Protein AF-A5C1I2-F1 (afdb_monomer_lite)

pLDDT: mean 80.57, std 11.1, range [53.47, 96.75]

Radius of gyration: 24.46 Å; chains: 1; bounding box: 40×44×54 Å

Organism: Vitis vinifera (NCBI:txid29760)

Structure (mmCIF, N/CA/C/O backbone):
data_AF-A5C1I2-F1
#
_entry.id   AF-A5C1I2-F1
#
loop_
_atom_site.group_PDB
_atom_site.id
_atom_site.type_symbol
_atom_site.label_atom_id
_atom_site.label_alt_id
_atom_site.label_comp_id
_atom_site.label_asym_id
_atom_site.label_entity_id
_atom_site.label_seq_id
_atom_site.pdbx_PDB_ins_code
_atom_site.Cartn_x
_atom_site.Cartn_y
_atom_site.Cartn_z
_atom_site.occupancy
_atom_site.B_iso_or_equiv
_atom_site.auth_seq_id
_atom_site.auth_comp_id
_atom_site.auth_asym_id
_atom_site.auth_atom_id
_atom_site.pdbx_PDB_model_num
ATOM 1 N N . MET A 1 1 ? 15.557 -5.533 10.237 1.00 53.47 1 MET A N 1
ATOM 2 C CA . MET A 1 1 ? 14.933 -5.750 8.914 1.00 53.47 1 MET A CA 1
ATOM 3 C C . MET A 1 1 ? 13.989 -6.920 9.044 1.00 53.47 1 MET A C 1
ATOM 5 O O . MET A 1 1 ? 14.401 -7.954 9.547 1.00 53.47 1 MET A O 1
ATOM 9 N N . ASP A 1 2 ? 12.724 -6.711 8.704 1.00 77.69 2 ASP A N 1
ATOM 10 C CA . ASP A 1 2 ? 11.652 -7.667 8.966 1.00 77.69 2 ASP A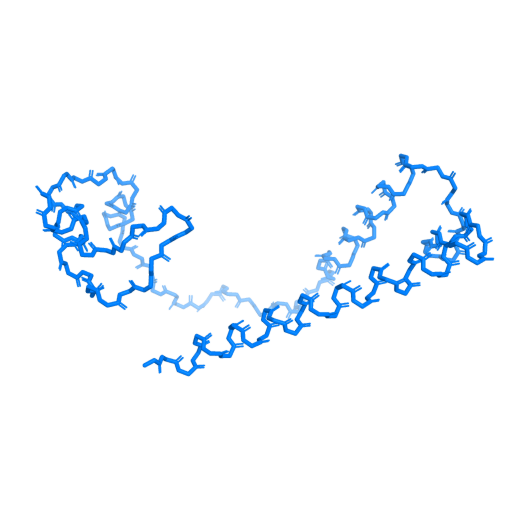 CA 1
ATOM 11 C C . ASP A 1 2 ? 11.676 -8.782 7.911 1.00 77.69 2 ASP A C 1
ATOM 13 O O . ASP A 1 2 ? 11.692 -8.483 6.714 1.00 77.69 2 ASP A O 1
ATOM 17 N N . ALA A 1 3 ? 11.680 -10.054 8.322 1.00 73.50 3 ALA A N 1
ATOM 18 C CA . ALA A 1 3 ? 11.769 -11.206 7.409 1.00 73.50 3 ALA A CA 1
ATOM 19 C C . ALA A 1 3 ? 10.670 -11.181 6.328 1.00 73.50 3 ALA A C 1
ATOM 21 O O . ALA A 1 3 ? 10.868 -11.619 5.196 1.00 73.50 3 ALA A O 1
ATOM 22 N N . ARG A 1 4 ? 9.527 -10.571 6.658 1.00 76.62 4 ARG A N 1
ATOM 23 C CA . ARG A 1 4 ? 8.403 -10.349 5.749 1.00 76.62 4 ARG A CA 1
ATOM 24 C C . ARG A 1 4 ? 8.735 -9.410 4.588 1.00 76.62 4 ARG A C 1
ATOM 26 O O . ARG A 1 4 ? 8.257 -9.632 3.483 1.00 76.62 4 ARG A O 1
ATOM 33 N N . ARG A 1 5 ? 9.541 -8.370 4.818 1.00 74.50 5 ARG A N 1
ATOM 34 C CA . ARG A 1 5 ? 9.924 -7.404 3.779 1.00 74.50 5 ARG A CA 1
ATOM 35 C C . ARG A 1 5 ? 10.883 -8.032 2.772 1.00 74.50 5 ARG A C 1
ATOM 37 O O . ARG A 1 5 ? 10.677 -7.869 1.577 1.00 74.50 5 ARG A O 1
ATOM 44 N N . LEU A 1 6 ? 11.862 -8.793 3.261 1.00 80.38 6 LEU A N 1
ATOM 45 C CA . LEU A 1 6 ? 12.796 -9.530 2.408 1.00 80.38 6 LEU A CA 1
ATOM 46 C C . LEU A 1 6 ? 12.058 -10.545 1.531 1.00 80.38 6 LEU A C 1
ATOM 48 O O . LEU A 1 6 ? 12.305 -10.594 0.335 1.00 80.38 6 LEU A O 1
ATOM 52 N N . ALA A 1 7 ? 11.080 -11.267 2.088 1.00 80.62 7 ALA A N 1
ATOM 53 C CA . ALA A 1 7 ? 10.269 -12.208 1.316 1.00 80.62 7 ALA A CA 1
ATOM 54 C C . ALA A 1 7 ? 9.430 -11.519 0.220 1.00 80.62 7 ALA A C 1
ATOM 56 O O . ALA A 1 7 ? 9.263 -12.063 -0.868 1.00 80.62 7 ALA A O 1
ATOM 57 N N . VAL A 1 8 ? 8.911 -10.314 0.485 1.00 83.38 8 VAL A N 1
ATOM 58 C CA . VAL A 1 8 ? 8.160 -9.524 -0.508 1.00 83.38 8 VAL A CA 1
ATOM 59 C C . VAL A 1 8 ? 9.079 -8.985 -1.605 1.00 83.38 8 VAL A C 1
ATOM 61 O O . VAL A 1 8 ? 8.717 -9.042 -2.778 1.00 83.38 8 VAL A O 1
ATOM 64 N N . GLU A 1 9 ? 10.258 -8.476 -1.247 1.00 83.62 9 GLU A N 1
ATOM 65 C CA . GLU A 1 9 ? 11.253 -7.985 -2.208 1.00 83.62 9 GLU A CA 1
ATOM 66 C C . GLU A 1 9 ? 11.793 -9.131 -3.078 1.00 83.62 9 GLU A C 1
ATOM 68 O O . GLU A 1 9 ? 11.878 -8.985 -4.296 1.00 83.62 9 GLU A O 1
ATOM 73 N N . GLU A 1 10 ? 12.065 -10.293 -2.482 1.00 86.38 10 GLU A N 1
ATOM 74 C CA . GLU A 1 10 ? 12.497 -11.501 -3.186 1.00 86.38 10 GLU A CA 1
ATOM 75 C C . GLU A 1 10 ? 11.408 -12.023 -4.129 1.00 86.38 10 GLU A C 1
ATOM 77 O O . GLU A 1 10 ? 11.672 -12.271 -5.305 1.00 86.38 10 GLU A O 1
ATOM 82 N N . PHE A 1 11 ? 10.160 -12.117 -3.662 1.00 86.75 11 PHE A N 1
ATOM 83 C CA . PHE A 1 11 ? 9.038 -12.509 -4.514 1.00 86.75 11 PHE A CA 1
ATOM 84 C C . PHE A 1 11 ? 8.830 -11.527 -5.674 1.00 86.75 11 PHE A C 1
ATOM 86 O O . PHE A 1 11 ? 8.649 -11.947 -6.814 1.00 86.75 11 PHE A O 1
ATOM 93 N N . SER A 1 12 ? 8.897 -10.221 -5.401 1.00 84.56 12 SER A N 1
ATOM 94 C CA . SER A 1 12 ? 8.777 -9.173 -6.420 1.00 84.56 12 SER A CA 1
ATOM 95 C C . SER A 1 12 ? 9.884 -9.284 -7.470 1.00 84.56 12 SER A C 1
ATOM 97 O O . SER A 1 12 ? 9.617 -9.250 -8.671 1.00 84.56 12 SER A O 1
ATOM 99 N N . TYR A 1 13 ? 11.123 -9.505 -7.029 1.00 88.56 13 TYR A N 1
ATOM 100 C CA . TYR A 1 13 ? 12.266 -9.727 -7.908 1.00 88.56 13 TYR A CA 1
ATOM 101 C C . TYR A 1 13 ? 12.057 -10.940 -8.827 1.00 88.56 13 TYR A C 1
ATOM 103 O O . TYR A 1 13 ? 12.223 -10.828 -10.045 1.00 88.56 13 TYR A O 1
ATOM 111 N N . TRP A 1 14 ? 11.626 -12.077 -8.274 1.00 87.88 14 TRP A N 1
ATOM 112 C CA . TRP A 1 14 ? 11.344 -13.282 -9.058 1.00 87.88 14 TRP A CA 1
ATOM 113 C C . TRP A 1 14 ? 10.173 -13.103 -10.024 1.00 87.88 14 TRP A C 1
ATOM 115 O O . TRP A 1 14 ? 10.281 -13.521 -11.175 1.00 87.88 14 TRP A O 1
ATOM 125 N N . ALA A 1 15 ? 9.103 -12.425 -9.609 1.00 80.06 15 ALA A N 1
ATOM 126 C CA . ALA A 1 15 ? 7.961 -12.126 -10.469 1.00 80.06 15 ALA A CA 1
ATOM 127 C C . ALA A 1 15 ? 8.364 -11.243 -11.664 1.00 80.06 15 ALA A C 1
ATOM 129 O O . ALA A 1 15 ? 7.965 -11.513 -12.797 1.00 80.06 15 ALA A O 1
ATOM 130 N N . ILE A 1 16 ? 9.216 -10.236 -11.440 1.00 84.62 16 ILE A N 1
ATOM 131 C CA . ILE A 1 16 ? 9.751 -9.371 -12.504 1.00 84.62 16 ILE A CA 1
ATOM 132 C C . ILE A 1 16 ? 10.631 -10.171 -13.469 1.00 84.62 16 ILE A C 1
ATOM 134 O O . ILE A 1 16 ? 10.542 -10.001 -14.689 1.00 84.62 16 ILE A O 1
ATOM 138 N N . LEU A 1 17 ? 11.498 -11.043 -12.951 1.00 84.31 17 LEU A N 1
ATOM 139 C CA . LEU A 1 17 ? 12.335 -11.901 -13.789 1.00 84.31 17 LEU A CA 1
ATOM 140 C C . LEU A 1 17 ? 11.503 -12.886 -14.610 1.00 84.31 17 LEU A C 1
ATOM 142 O O . LEU A 1 17 ? 11.777 -13.081 -15.797 1.00 84.31 17 LEU A O 1
ATOM 146 N N . GLU A 1 18 ? 10.479 -13.479 -14.005 1.00 84.12 18 GLU A N 1
ATOM 147 C CA . GLU A 1 18 ? 9.552 -14.372 -14.682 1.00 84.12 18 GLU A CA 1
ATOM 148 C C . GLU A 1 18 ? 8.798 -13.625 -15.789 1.00 84.12 18 GLU A C 1
ATOM 150 O O . GLU A 1 18 ? 8.820 -14.062 -16.941 1.00 84.12 18 GLU A O 1
ATOM 155 N N . GLU A 1 19 ? 8.224 -12.455 -15.500 1.00 83.06 19 GLU A N 1
ATOM 156 C CA . GLU A 1 19 ? 7.534 -11.628 -16.493 1.00 83.06 19 GLU A CA 1
ATOM 157 C C . GLU A 1 19 ? 8.456 -11.252 -17.663 1.00 83.06 19 GLU A C 1
ATOM 159 O O . GLU A 1 19 ? 8.085 -11.396 -18.833 1.00 83.06 19 GLU A O 1
ATOM 164 N N . ASN A 1 20 ? 9.686 -10.820 -17.374 1.00 82.00 20 ASN A N 1
ATOM 165 C CA . ASN A 1 20 ? 10.673 -10.494 -18.400 1.00 82.00 20 ASN A CA 1
ATOM 166 C C . ASN A 1 20 ? 11.052 -11.720 -19.242 1.00 82.00 20 ASN A C 1
ATOM 168 O O . ASN A 1 20 ? 11.135 -11.617 -20.469 1.00 82.00 20 ASN A O 1
ATOM 172 N N . SER A 1 21 ? 11.211 -12.887 -18.612 1.00 85.38 21 SER A N 1
ATOM 173 C CA . SER A 1 21 ? 11.446 -14.163 -19.297 1.00 85.38 21 SER A CA 1
ATOM 174 C C . SER A 1 21 ? 10.292 -14.504 -20.241 1.00 85.38 21 SER A C 1
ATOM 176 O O . SER A 1 21 ? 10.518 -14.809 -21.415 1.00 85.38 21 SER A O 1
ATOM 178 N N . TRP A 1 22 ? 9.046 -14.381 -19.776 1.00 77.06 22 TRP A N 1
ATOM 179 C CA . TRP A 1 22 ? 7.850 -14.597 -20.590 1.00 77.06 22 TRP A CA 1
ATOM 180 C C . TRP A 1 22 ? 7.765 -13.617 -21.758 1.00 77.06 22 TRP A C 1
ATOM 182 O O . TRP A 1 22 ? 7.517 -14.040 -22.887 1.00 77.06 22 TRP A O 1
ATOM 192 N N . ARG A 1 23 ? 8.045 -12.328 -21.537 1.00 78.56 23 ARG A N 1
ATOM 193 C CA . ARG A 1 23 ? 8.059 -11.305 -22.595 1.00 78.56 23 ARG A CA 1
ATOM 194 C C . ARG A 1 23 ? 9.122 -11.588 -23.651 1.00 78.56 23 ARG A C 1
ATOM 196 O O . ARG A 1 23 ? 8.835 -11.469 -24.840 1.00 78.56 23 ARG A O 1
ATOM 203 N N . GLN A 1 24 ? 10.335 -11.961 -23.245 1.00 75.94 24 GLN A N 1
ATOM 204 C CA . GLN A 1 24 ? 11.419 -12.286 -24.174 1.00 75.94 24 GLN A CA 1
ATOM 205 C C . GLN A 1 24 ? 11.113 -13.552 -24.978 1.00 75.94 24 GLN A C 1
ATOM 207 O O . GLN A 1 24 ? 11.243 -13.538 -26.202 1.00 75.94 24 GLN A O 1
ATOM 212 N N . LYS A 1 25 ? 10.630 -14.614 -24.320 1.00 77.06 25 LYS A N 1
ATOM 213 C CA . LYS A 1 25 ? 10.196 -15.852 -24.985 1.00 77.06 25 LYS A CA 1
ATOM 214 C C . LYS A 1 25 ? 9.058 -15.582 -25.964 1.00 77.06 25 LYS A C 1
ATOM 216 O O . LYS A 1 25 ? 9.127 -16.017 -27.109 1.00 77.06 25 LYS A O 1
ATOM 221 N N . PHE A 1 26 ? 8.059 -14.804 -25.556 1.00 71.12 26 PHE A N 1
ATOM 222 C CA . PHE A 1 26 ? 6.942 -14.424 -26.415 1.00 71.12 26 PHE A CA 1
ATOM 223 C C . PHE A 1 26 ? 7.408 -13.631 -27.641 1.00 71.12 26 PHE A C 1
ATOM 225 O O . PHE A 1 26 ? 7.005 -13.945 -28.757 1.00 71.12 26 PHE A O 1
ATOM 232 N N . ARG A 1 27 ? 8.310 -12.653 -27.466 1.00 74.31 27 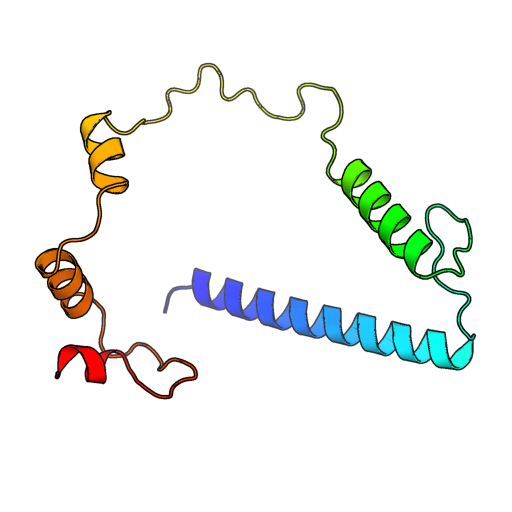ARG A N 1
ATOM 233 C CA . ARG A 1 27 ? 8.904 -11.891 -28.579 1.00 74.31 27 ARG A CA 1
ATOM 234 C C . ARG A 1 27 ? 9.703 -12.786 -29.526 1.00 74.31 27 ARG A C 1
ATOM 236 O O . ARG A 1 27 ? 9.538 -12.663 -30.732 1.00 74.31 27 ARG A O 1
ATOM 243 N N . ALA A 1 28 ? 10.533 -13.689 -29.004 1.00 72.62 28 ALA A N 1
ATOM 244 C CA . ALA A 1 28 ? 11.322 -14.613 -29.820 1.00 72.62 28 ALA A CA 1
ATOM 245 C C . ALA A 1 28 ? 10.427 -15.537 -30.659 1.00 72.62 28 ALA A C 1
ATOM 247 O O . ALA A 1 28 ? 10.670 -15.733 -31.849 1.00 72.62 28 ALA A O 1
ATOM 248 N N . VAL A 1 29 ? 9.356 -16.055 -30.054 1.00 66.81 29 VAL A N 1
ATOM 249 C CA . VAL A 1 29 ? 8.357 -16.882 -30.739 1.00 66.81 29 VAL A CA 1
ATOM 250 C C . VAL A 1 29 ? 7.583 -16.054 -31.777 1.00 66.81 29 VAL A C 1
ATOM 252 O O . VAL A 1 29 ? 7.439 -16.487 -32.916 1.00 66.81 29 VAL A O 1
ATOM 255 N N . SER A 1 30 ? 7.169 -14.830 -31.439 1.00 65.00 30 SER A N 1
ATOM 256 C CA . SER A 1 30 ? 6.465 -13.916 -32.352 1.00 65.00 30 SER A CA 1
ATOM 257 C C . SER A 1 30 ? 7.309 -13.524 -33.571 1.00 65.00 30 SER A C 1
ATOM 259 O O . SER A 1 30 ? 6.800 -13.512 -34.690 1.00 65.00 30 SER A O 1
ATOM 261 N N . LEU A 1 31 ? 8.608 -13.275 -33.382 1.00 66.94 31 LEU A N 1
ATOM 262 C CA . LEU A 1 31 ? 9.548 -13.000 -34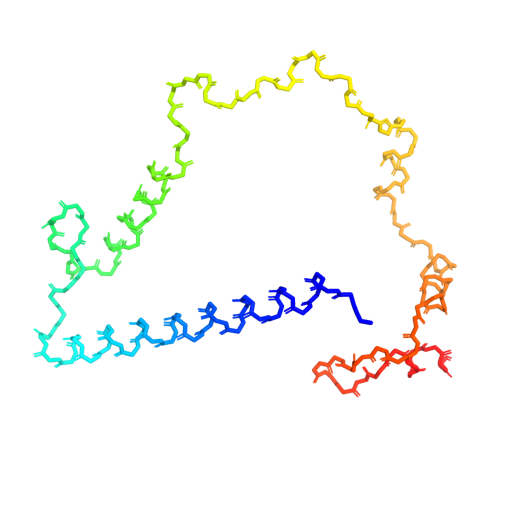.473 1.00 66.94 31 LEU A CA 1
ATOM 263 C C . LEU A 1 31 ? 9.773 -14.223 -35.373 1.00 66.94 31 LEU A C 1
ATOM 265 O O . LEU A 1 31 ? 9.959 -14.065 -36.577 1.00 66.94 31 LEU A O 1
ATOM 269 N N . LYS A 1 32 ? 9.754 -15.437 -34.807 1.00 70.75 32 LYS A N 1
ATOM 270 C CA . LYS A 1 32 ? 9.976 -16.688 -35.547 1.00 70.75 32 LYS A CA 1
ATOM 271 C C . LYS A 1 32 ? 8.746 -17.140 -36.342 1.00 70.75 32 LYS A C 1
ATOM 273 O O . LYS A 1 32 ? 8.897 -17.700 -37.423 1.00 70.75 32 LYS A O 1
ATOM 278 N N . GLU A 1 33 ? 7.544 -16.934 -35.809 1.00 65.31 33 GLU A N 1
ATOM 279 C CA . GLU A 1 33 ? 6.304 -17.514 -36.352 1.00 65.31 33 GLU A CA 1
ATOM 280 C C . GLU A 1 33 ? 5.391 -16.491 -37.058 1.00 65.31 33 GLU A C 1
ATOM 282 O O . GLU A 1 33 ? 4.489 -16.883 -37.812 1.00 65.31 33 GLU A O 1
ATOM 287 N N . GLY A 1 34 ? 5.652 -15.190 -36.870 1.00 63.28 34 GLY A N 1
ATOM 288 C CA . GLY A 1 34 ? 4.748 -14.096 -37.233 1.00 63.28 34 GLY A CA 1
ATOM 289 C C . GLY A 1 34 ? 3.598 -13.936 -36.227 1.00 63.28 34 GLY A C 1
ATOM 290 O O . GLY A 1 34 ? 3.481 -14.705 -35.272 1.00 63.28 34 GLY A O 1
ATOM 291 N N . ASP A 1 35 ? 2.731 -12.934 -36.420 1.00 58.56 35 ASP A N 1
ATOM 292 C CA . ASP A 1 35 ? 1.552 -12.698 -35.566 1.00 58.56 35 ASP A CA 1
ATOM 293 C C . ASP A 1 35 ? 0.477 -13.788 -35.768 1.00 58.56 35 ASP A C 1
ATOM 295 O O . ASP A 1 35 ? -0.482 -13.639 -36.526 1.00 58.56 35 ASP A O 1
ATOM 299 N N . LYS A 1 36 ? 0.701 -14.953 -35.150 1.00 57.78 36 LYS A N 1
ATOM 300 C CA . LYS A 1 36 ? -0.154 -16.149 -35.238 1.00 57.78 36 LYS A CA 1
ATOM 301 C C . LYS A 1 36 ? -0.535 -16.725 -33.870 1.00 57.78 36 LYS A C 1
ATOM 303 O O . LYS A 1 36 ? -1.085 -17.823 -33.808 1.00 57.78 36 LYS A O 1
ATOM 308 N N . ASN A 1 37 ? -0.263 -16.010 -32.774 1.00 56.97 37 ASN A N 1
ATOM 309 C CA . ASN A 1 37 ? -0.151 -16.654 -31.457 1.00 56.97 37 ASN A CA 1
ATOM 310 C C . ASN A 1 37 ? -1.157 -16.211 -30.397 1.00 56.97 37 ASN A C 1
ATOM 312 O O . ASN A 1 37 ? -1.207 -16.830 -29.333 1.00 56.97 37 ASN A O 1
ATOM 316 N N . THR A 1 38 ? -2.022 -15.228 -30.652 1.00 61.66 38 THR A N 1
ATOM 317 C CA . THR A 1 38 ? -3.103 -14.949 -29.699 1.00 61.66 38 THR A CA 1
ATOM 318 C C . THR A 1 38 ? -4.241 -15.941 -29.898 1.00 61.66 38 THR A C 1
ATOM 320 O O . THR A 1 38 ? -5.212 -15.683 -30.606 1.00 61.66 38 THR A O 1
ATOM 323 N N . ARG A 1 39 ? -4.106 -17.114 -29.275 1.00 63.34 39 ARG A N 1
ATOM 324 C CA . ARG A 1 39 ? -5.172 -18.109 -29.177 1.00 63.34 39 ARG A CA 1
ATOM 325 C C . ARG A 1 39 ? -5.848 -17.982 -27.821 1.00 63.34 39 ARG A C 1
ATOM 327 O O . ARG A 1 39 ? -5.209 -18.181 -26.796 1.00 63.34 39 ARG A O 1
ATOM 334 N N . ILE A 1 40 ? -7.137 -17.665 -27.812 1.00 62.44 40 ILE A N 1
ATOM 335 C CA . ILE A 1 40 ? -7.940 -17.598 -26.583 1.00 62.44 40 ILE A CA 1
ATOM 336 C C . ILE A 1 40 ? -9.044 -18.641 -26.719 1.00 62.44 40 ILE A C 1
ATOM 338 O O . ILE A 1 40 ? -9.807 -18.599 -27.684 1.00 62.44 40 ILE A O 1
ATOM 342 N N . ASN A 1 41 ? -9.080 -19.604 -25.791 1.00 65.94 41 ASN A N 1
ATOM 343 C CA . ASN A 1 41 ? -9.935 -20.800 -25.843 1.00 65.94 41 ASN A CA 1
ATOM 344 C C . ASN A 1 41 ? -9.778 -21.610 -27.148 1.00 65.94 41 ASN A C 1
ATOM 346 O O . ASN A 1 41 ? -10.747 -22.108 -27.709 1.00 65.94 41 ASN A O 1
ATOM 350 N N . GLY A 1 42 ? -8.546 -21.716 -27.659 1.00 66.62 42 GLY A N 1
ATOM 351 C CA . GLY A 1 42 ? -8.215 -22.490 -28.863 1.00 66.62 42 GLY A CA 1
ATOM 352 C C . GLY A 1 42 ? -8.383 -21.748 -30.195 1.00 66.62 42 GLY A C 1
ATOM 353 O O . GLY A 1 42 ? -7.789 -22.178 -31.187 1.00 66.62 42 GLY A O 1
ATOM 354 N N . GLU A 1 43 ? -9.090 -20.615 -30.212 1.00 67.06 43 GLU A N 1
ATOM 355 C CA . GLU A 1 43 ? -9.374 -19.814 -31.409 1.00 67.06 43 GLU A CA 1
ATOM 356 C C . GLU A 1 43 ? -8.325 -18.717 -31.628 1.00 67.06 43 GLU A C 1
ATOM 358 O O . GLU A 1 43 ? -8.024 -17.955 -30.708 1.00 67.06 43 GLU A O 1
ATOM 363 N N . LEU A 1 44 ? -7.811 -18.610 -32.855 1.00 69.94 44 LEU A N 1
ATOM 364 C CA . LEU A 1 44 ? -6.840 -17.598 -33.268 1.00 69.94 44 LEU A CA 1
ATOM 365 C C . LEU A 1 44 ? -7.489 -16.209 -33.415 1.00 69.94 44 LEU A C 1
ATOM 367 O O . LEU A 1 44 ? -8.478 -16.040 -34.125 1.00 69.94 44 LEU A O 1
ATOM 371 N N . VAL A 1 45 ? -6.911 -15.196 -32.772 1.00 62.34 45 VAL A N 1
ATOM 372 C CA . VAL A 1 45 ? -7.425 -13.822 -32.721 1.00 62.34 45 VAL A CA 1
ATOM 373 C C . VAL A 1 45 ? -6.378 -12.877 -33.293 1.00 62.34 45 VAL A C 1
ATOM 375 O O . VAL A 1 45 ? -5.372 -12.614 -32.655 1.00 62.34 45 VAL A O 1
ATOM 378 N N . ILE A 1 46 ? -6.637 -12.348 -34.489 1.00 62.09 46 ILE A N 1
ATOM 379 C CA . ILE A 1 46 ? -5.646 -11.618 -35.308 1.00 62.09 46 ILE A CA 1
ATOM 380 C C . ILE A 1 46 ? -5.963 -10.107 -35.387 1.00 62.09 46 ILE A C 1
ATOM 382 O O . ILE A 1 46 ? -5.609 -9.432 -36.347 1.00 62.09 46 ILE A O 1
ATOM 386 N N . LYS A 1 47 ? -6.745 -9.560 -34.442 1.00 58.06 47 LYS A N 1
ATOM 387 C CA . LYS A 1 47 ? -7.105 -8.126 -34.423 1.00 58.06 47 LYS A CA 1
ATOM 388 C C . LYS A 1 47 ? -7.035 -7.562 -33.008 1.00 58.06 47 LYS A C 1
ATOM 390 O O . LYS A 1 47 ? -7.790 -8.008 -32.146 1.00 58.06 47 LYS A O 1
ATOM 395 N N . GLU A 1 48 ? -6.205 -6.540 -32.808 1.00 60.84 48 GLU A N 1
ATOM 396 C CA . GLU A 1 48 ? -5.946 -5.862 -31.524 1.00 60.84 48 GLU A CA 1
ATOM 397 C C . GLU A 1 48 ? -7.193 -5.576 -30.660 1.00 60.84 48 GLU A C 1
ATOM 399 O O . GLU A 1 48 ? -7.199 -5.995 -29.499 1.00 60.84 48 GLU A O 1
ATOM 404 N N . PRO A 1 49 ? -8.303 -4.985 -31.164 1.00 62.78 49 PRO A N 1
ATOM 405 C CA . PRO A 1 49 ? -9.477 -4.739 -30.319 1.00 62.78 49 PRO A CA 1
ATOM 406 C C . PRO A 1 49 ? -10.162 -6.033 -29.851 1.00 62.78 49 PRO A C 1
ATOM 408 O O . PRO A 1 49 ? -10.757 -6.071 -28.776 1.00 62.78 49 PRO A O 1
ATOM 411 N N . LYS A 1 50 ? -10.052 -7.130 -30.615 1.00 64.62 50 LYS A N 1
ATOM 412 C CA . LYS A 1 50 ? -10.618 -8.435 -30.238 1.00 64.62 50 LYS A CA 1
ATOM 413 C C . LYS A 1 50 ? -9.777 -9.145 -29.177 1.00 64.62 50 LYS A C 1
ATOM 415 O O . LYS A 1 50 ? -10.333 -9.917 -28.398 1.00 64.62 50 LYS A O 1
ATOM 420 N N . ILE A 1 51 ? -8.470 -8.879 -29.130 1.00 71.00 51 ILE A N 1
ATOM 421 C CA . ILE A 1 51 ? -7.565 -9.425 -28.111 1.00 71.00 51 ILE A CA 1
ATOM 422 C C . ILE A 1 51 ? -7.931 -8.852 -26.744 1.00 71.00 51 ILE A C 1
ATOM 424 O O . ILE A 1 51 ? -8.170 -9.617 -25.814 1.00 71.00 51 ILE A O 1
ATOM 428 N N . ALA A 1 52 ? -8.070 -7.527 -26.644 1.00 74.62 52 ALA A N 1
ATOM 429 C CA . ALA A 1 52 ? -8.456 -6.866 -25.399 1.00 74.62 52 ALA A CA 1
ATOM 430 C C . ALA A 1 52 ? -9.804 -7.385 -24.871 1.00 74.62 52 ALA A C 1
ATOM 432 O O . ALA A 1 52 ? -9.904 -7.775 -23.709 1.00 74.62 52 ALA A O 1
ATOM 433 N N . ILE A 1 53 ? -10.818 -7.482 -25.740 1.00 78.75 53 ILE A N 1
ATOM 434 C CA . ILE A 1 53 ? -12.143 -8.012 -25.374 1.00 78.75 53 ILE A CA 1
ATOM 435 C C . ILE A 1 53 ? -12.033 -9.439 -24.831 1.00 78.75 53 ILE A C 1
ATOM 437 O O . ILE A 1 53 ? -12.612 -9.757 -23.792 1.00 78.75 53 ILE A O 1
ATOM 441 N N . LYS A 1 54 ? -1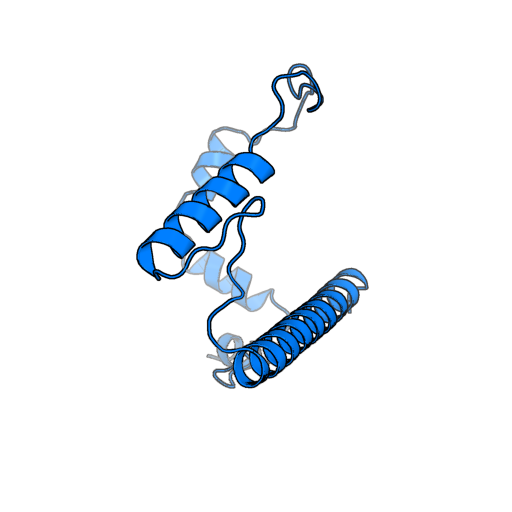1.281 -10.304 -25.514 1.00 80.88 54 LYS A N 1
ATOM 442 C CA . LYS A 1 54 ? -11.148 -11.704 -25.115 1.00 80.88 54 LYS A CA 1
ATOM 443 C C . LYS A 1 54 ? -10.300 -11.888 -23.853 1.00 80.88 54 LYS A C 1
ATOM 445 O O . LYS A 1 54 ? -10.634 -12.757 -23.056 1.00 80.88 54 LYS A O 1
ATOM 450 N N . ILE A 1 55 ? -9.273 -11.064 -23.627 1.00 76.56 55 ILE A N 1
ATOM 451 C CA . ILE A 1 55 ? -8.502 -11.040 -22.372 1.00 76.56 55 ILE A CA 1
ATOM 452 C C . ILE A 1 55 ? -9.406 -10.621 -21.211 1.00 76.56 55 ILE A C 1
ATOM 454 O O . ILE A 1 55 ? -9.475 -11.323 -20.205 1.00 76.56 55 ILE A O 1
ATOM 458 N N . VAL A 1 56 ? -10.147 -9.519 -21.365 1.00 81.31 56 VAL A N 1
ATOM 459 C CA . VAL A 1 56 ? -11.093 -9.047 -20.343 1.00 81.31 56 VAL A CA 1
ATOM 460 C C . VAL A 1 56 ? -12.130 -10.122 -20.040 1.00 81.31 56 VAL A C 1
ATOM 462 O O . VAL A 1 56 ? -12.405 -10.398 -18.878 1.00 81.31 56 VAL A O 1
ATOM 465 N N . HIS A 1 57 ? -12.689 -10.759 -21.067 1.00 86.06 57 HIS A N 1
ATOM 466 C CA . HIS A 1 57 ? -13.654 -11.838 -20.891 1.00 86.06 57 HIS A CA 1
ATOM 467 C C . HIS A 1 57 ? -13.047 -13.059 -20.184 1.00 86.06 57 HIS A C 1
ATOM 469 O O . HIS A 1 57 ? -13.657 -13.591 -19.262 1.00 86.06 57 HIS A O 1
ATOM 475 N N . TYR A 1 58 ? -11.836 -13.477 -20.567 1.00 84.81 58 TYR A N 1
ATOM 476 C CA . TYR A 1 58 ? -11.130 -14.584 -19.923 1.00 84.81 58 TYR A CA 1
ATOM 477 C C . TYR A 1 58 ? -10.898 -14.316 -18.434 1.00 84.81 58 TYR A C 1
ATOM 479 O O . TYR A 1 58 ? -11.262 -15.144 -17.606 1.00 84.81 58 TYR A O 1
ATOM 487 N N . PHE A 1 59 ? -10.365 -13.143 -18.079 1.00 82.81 59 PHE A N 1
ATOM 488 C CA . PHE A 1 59 ? -10.136 -12.799 -16.677 1.00 82.81 59 PHE A CA 1
ATOM 489 C C . PHE A 1 59 ? -11.433 -12.595 -15.904 1.00 82.81 59 PHE A C 1
ATOM 491 O O . PHE A 1 59 ? -11.497 -12.985 -14.745 1.00 82.81 59 PHE A O 1
ATOM 498 N N . LYS A 1 60 ? -12.488 -12.065 -16.534 1.00 85.38 60 LYS A N 1
ATOM 499 C CA . LYS A 1 60 ? -13.818 -12.036 -15.918 1.00 85.38 60 LYS A CA 1
ATOM 500 C C . LYS A 1 60 ? -14.283 -13.437 -15.556 1.00 85.38 60 LYS A C 1
ATOM 502 O O . LYS A 1 60 ? -14.734 -13.615 -14.439 1.00 85.38 60 LYS A O 1
ATOM 507 N N . LEU A 1 61 ? -14.149 -14.419 -16.447 1.00 86.75 61 LEU A N 1
ATOM 508 C CA . LEU A 1 61 ? -14.519 -15.805 -16.149 1.00 86.75 61 LEU A CA 1
ATOM 509 C C . LEU A 1 61 ? -13.611 -16.437 -15.089 1.00 86.75 61 LEU A C 1
ATOM 511 O O . LEU A 1 61 ? -14.111 -17.082 -14.179 1.00 86.75 61 LEU A O 1
ATOM 515 N N . LEU A 1 62 ? -12.295 -16.233 -15.187 1.00 83.69 62 LEU A N 1
ATOM 516 C CA . LEU A 1 62 ? -11.313 -16.796 -14.256 1.00 83.69 62 LEU A CA 1
ATOM 517 C C . LEU A 1 62 ? -11.484 -16.260 -12.828 1.00 83.69 62 LEU A C 1
ATOM 519 O O . LEU A 1 62 ? -11.314 -17.002 -11.867 1.00 83.69 62 LEU A O 1
ATOM 523 N N . LEU A 1 63 ? -11.785 -14.967 -12.703 1.00 82.44 63 LEU A N 1
ATOM 524 C CA . LEU A 1 63 ? -11.995 -14.279 -11.429 1.00 82.44 63 LEU A CA 1
ATOM 525 C C . LEU A 1 63 ? -13.464 -14.290 -10.994 1.00 82.44 63 LEU A C 1
ATOM 527 O O . LEU A 1 63 ? -13.772 -13.804 -9.907 1.00 82.44 63 LEU A O 1
ATOM 531 N N . SER A 1 64 ? -14.370 -14.807 -11.830 1.00 83.31 64 SER A N 1
ATOM 532 C CA . SER A 1 64 ? -15.748 -15.034 -11.413 1.00 83.31 64 SER A CA 1
ATOM 533 C C . SER A 1 64 ? -15.741 -16.123 -10.362 1.00 83.31 64 SER A C 1
ATOM 535 O O . SER A 1 64 ? -15.178 -17.201 -10.549 1.00 83.31 64 SER A O 1
ATOM 537 N N . GLU A 1 65 ? -16.385 -15.833 -9.245 1.00 76.81 65 GLU A N 1
ATOM 538 C CA . GLU A 1 65 ? -16.559 -16.830 -8.210 1.00 76.81 65 GLU A CA 1
ATOM 539 C C . GLU A 1 65 ? -17.520 -17.909 -8.712 1.00 76.81 65 GLU A C 1
ATOM 541 O O . GLU A 1 65 ? -18.573 -17.576 -9.268 1.00 76.81 65 GLU A O 1
ATOM 546 N N . PRO A 1 66 ? -17.184 -19.199 -8.547 1.00 75.44 66 PRO A N 1
ATOM 547 C CA . PRO A 1 66 ? -18.124 -20.262 -8.8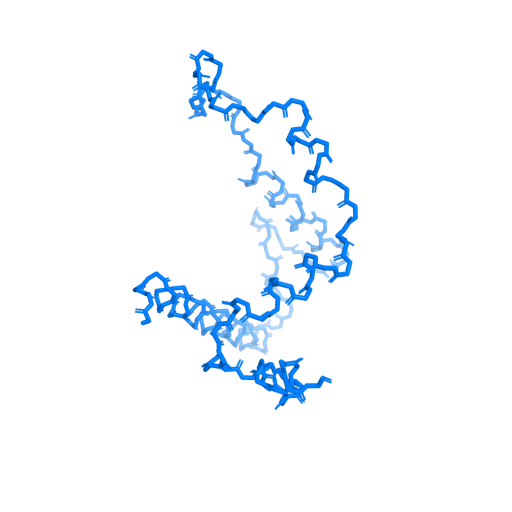60 1.00 75.44 66 PRO A CA 1
ATOM 548 C C . PRO A 1 66 ? -19.380 -20.078 -8.002 1.00 75.44 66 PRO A C 1
ATOM 550 O O . PRO A 1 66 ? -19.278 -19.803 -6.807 1.00 75.44 66 PRO A O 1
ATOM 553 N N . MET A 1 67 ? -20.569 -20.229 -8.598 1.00 63.31 67 MET A N 1
ATOM 554 C CA . MET A 1 67 ? -21.817 -20.230 -7.828 1.00 63.31 67 MET A CA 1
ATOM 555 C C . MET A 1 67 ? -21.763 -21.371 -6.801 1.00 63.31 67 MET A C 1
ATOM 557 O O . MET A 1 67 ? -21.810 -22.541 -7.173 1.00 63.31 67 MET A O 1
ATOM 561 N N . GLY A 1 68 ? -21.633 -21.031 -5.517 1.00 66.94 68 GLY A N 1
ATOM 562 C CA . GLY A 1 68 ? -21.580 -21.991 -4.416 1.00 66.94 68 GLY A CA 1
ATOM 563 C C . GLY A 1 68 ? -20.929 -21.426 -3.149 1.00 66.94 68 GLY A C 1
ATOM 564 O O . GLY A 1 68 ? -20.303 -20.369 -3.165 1.00 66.94 68 GLY A O 1
ATOM 565 N N . GLU A 1 69 ? -21.051 -22.162 -2.045 1.00 64.88 69 GLU A N 1
ATOM 566 C CA . GLU A 1 69 ? -20.539 -21.808 -0.707 1.00 64.88 69 GLU A CA 1
ATOM 567 C C . GLU A 1 69 ? -19.015 -22.009 -0.550 1.00 64.88 69 GLU A C 1
ATOM 569 O O . GLU A 1 69 ? -18.531 -22.344 0.527 1.00 64.88 69 GLU A O 1
ATOM 574 N N . TRP A 1 70 ? -18.222 -21.844 -1.618 1.00 71.94 70 TRP A N 1
ATOM 575 C CA . TRP A 1 70 ? -16.764 -22.032 -1.527 1.00 71.94 70 TRP A CA 1
ATOM 576 C C . TRP A 1 70 ? -16.128 -21.028 -0.555 1.00 71.94 70 TRP A C 1
ATOM 578 O O . TRP A 1 70 ? -15.150 -21.346 0.122 1.00 71.94 70 TRP A O 1
ATOM 588 N N . ARG A 1 71 ? -16.689 -19.813 -0.480 1.00 74.88 71 ARG A N 1
ATOM 589 C CA . ARG A 1 71 ? -16.284 -18.824 0.513 1.00 74.88 71 ARG A CA 1
ATOM 590 C C . ARG A 1 71 ? -16.961 -19.157 1.839 1.00 74.88 71 ARG A C 1
ATOM 592 O O . ARG A 1 71 ? -18.191 -19.129 1.894 1.00 74.88 71 ARG A O 1
ATOM 599 N N . PRO A 1 72 ? -16.193 -19.388 2.918 1.00 76.12 72 PRO A N 1
ATOM 600 C CA . PRO A 1 72 ? -16.763 -19.456 4.251 1.00 76.12 72 PRO A CA 1
ATOM 601 C C . PRO A 1 72 ? -17.587 -18.199 4.517 1.00 76.12 72 PRO A C 1
ATOM 603 O O . PRO A 1 72 ? -17.115 -17.078 4.301 1.00 76.12 72 PRO A O 1
ATOM 606 N N . SER A 1 73 ? -18.823 -18.388 4.971 1.00 74.44 73 SER A N 1
ATOM 607 C CA . SER A 1 73 ? -19.669 -17.275 5.379 1.00 74.44 73 SER A CA 1
ATOM 608 C C . SER A 1 73 ? -18.979 -16.510 6.506 1.00 74.44 73 SER A C 1
ATOM 610 O O . SER A 1 73 ? -18.688 -17.069 7.561 1.00 74.44 73 SER A O 1
ATOM 612 N N . ILE A 1 74 ? -18.758 -15.213 6.297 1.00 77.31 74 ILE A N 1
ATOM 613 C CA . ILE A 1 74 ? -18.361 -14.306 7.378 1.00 77.31 74 ILE A CA 1
ATOM 614 C C . ILE A 1 74 ? -19.556 -13.933 8.267 1.00 77.31 74 ILE A C 1
ATOM 616 O O . ILE A 1 74 ? -19.366 -13.380 9.349 1.00 77.31 74 ILE A O 1
ATOM 620 N N . ASN A 1 75 ? -20.788 -14.257 7.846 1.00 76.50 75 ASN A N 1
ATOM 621 C CA . ASN A 1 75 ? -21.979 -14.062 8.668 1.00 76.50 75 ASN A CA 1
ATOM 622 C C . ASN A 1 75 ? -21.873 -14.943 9.916 1.00 76.50 75 ASN A C 1
ATOM 624 O O . ASN A 1 75 ? -21.640 -16.146 9.813 1.00 76.50 75 ASN A O 1
ATOM 628 N N . GLY A 1 76 ? -22.052 -14.332 11.087 1.00 70.75 76 GLY A N 1
ATOM 629 C CA . GLY A 1 76 ? -21.907 -14.996 12.384 1.00 70.75 76 GLY A CA 1
ATOM 630 C C . GLY A 1 76 ? -20.506 -14.898 12.993 1.00 70.75 76 GLY A C 1
ATOM 631 O O . GLY A 1 76 ? -20.350 -15.193 14.176 1.00 70.75 76 GLY A O 1
ATOM 632 N N . LEU A 1 77 ? -19.498 -14.425 12.248 1.00 79.94 77 LEU A N 1
ATOM 633 C CA . LEU A 1 77 ? -18.212 -14.058 12.836 1.00 79.94 77 LEU A CA 1
ATOM 634 C C . LEU A 1 77 ? -18.337 -12.695 13.520 1.00 79.94 77 LEU A C 1
ATOM 636 O O . LEU A 1 77 ? -18.654 -11.691 12.883 1.00 79.94 77 LEU A O 1
ATOM 640 N N . LEU A 1 78 ? -18.046 -12.648 14.821 1.00 80.44 78 LEU A N 1
ATOM 641 C CA . LEU A 1 78 ? -17.918 -11.390 15.552 1.00 80.44 78 LEU A CA 1
ATOM 642 C C . LEU A 1 78 ? -16.583 -10.732 15.184 1.00 80.44 78 LEU A C 1
ATOM 644 O O . LEU A 1 78 ? -15.580 -10.864 15.888 1.00 80.44 78 LEU A O 1
ATOM 648 N N . LEU A 1 79 ? -16.561 -10.045 14.047 1.00 81.56 79 LEU A N 1
ATOM 649 C CA . LEU A 1 79 ? -15.436 -9.200 13.676 1.00 81.56 79 LEU A CA 1
ATOM 650 C C . LEU A 1 79 ? -15.441 -7.958 14.567 1.00 81.56 79 LEU A C 1
ATOM 652 O O . LEU A 1 79 ? -16.478 -7.331 14.786 1.00 81.56 79 LEU A O 1
ATOM 656 N N . LYS A 1 80 ? -14.268 -7.596 15.090 1.00 86.62 80 LYS A N 1
ATOM 657 C CA . LYS A 1 80 ? -14.110 -6.330 15.804 1.00 86.62 80 LYS A CA 1
ATOM 658 C C . LYS A 1 80 ? -14.292 -5.203 14.793 1.00 86.62 80 LYS A C 1
ATOM 660 O O . LYS A 1 80 ? -13.431 -4.995 13.944 1.00 86.62 80 LYS A O 1
ATOM 665 N N . SER A 1 81 ? -15.418 -4.509 14.886 1.00 87.56 81 SER A N 1
ATOM 666 C CA . SER A 1 81 ? -15.644 -3.268 14.157 1.00 87.56 81 SER A CA 1
ATOM 667 C C . SER A 1 81 ? -15.111 -2.102 14.975 1.00 87.56 81 SER A C 1
ATOM 669 O O . SER A 1 81 ? -15.158 -2.119 16.208 1.00 87.56 81 SER A O 1
ATOM 671 N N . LEU A 1 82 ? -14.631 -1.073 14.287 1.00 92.12 82 LEU A N 1
ATOM 672 C CA . LEU A 1 82 ? -14.401 0.216 14.920 1.00 92.12 82 LEU A CA 1
ATOM 673 C C . LEU A 1 82 ? -15.747 0.820 15.339 1.00 92.12 82 LEU A C 1
ATOM 675 O O . LEU A 1 82 ? -16.790 0.518 14.747 1.00 92.12 82 LEU A O 1
ATOM 679 N N . SER A 1 83 ? -15.723 1.663 16.372 1.00 93.81 83 SER A N 1
ATOM 680 C CA . SER A 1 83 ? -16.868 2.517 16.680 1.00 93.81 83 SER A CA 1
ATOM 681 C C . SER A 1 83 ? -17.117 3.472 15.512 1.00 93.81 83 SER A C 1
ATOM 683 O O . SER A 1 83 ? -16.191 3.810 14.772 1.00 93.81 83 SER A O 1
ATOM 685 N N . ILE A 1 84 ? -18.360 3.940 15.372 1.00 92.81 84 ILE A N 1
ATOM 686 C CA . ILE A 1 84 ? -18.720 4.950 14.364 1.00 92.81 84 ILE A CA 1
ATOM 687 C C . ILE A 1 84 ? -17.803 6.171 14.498 1.00 92.81 84 ILE A C 1
ATOM 689 O O . ILE A 1 84 ? -17.273 6.649 13.506 1.00 92.81 84 ILE A O 1
ATOM 693 N N . GLU A 1 85 ? -17.544 6.615 15.729 1.00 94.88 85 GLU A N 1
ATOM 694 C CA . GLU A 1 85 ? -16.642 7.733 16.009 1.00 94.88 85 GLU A CA 1
ATOM 695 C C . GLU A 1 85 ? -15.223 7.498 15.469 1.00 94.88 85 GLU A C 1
ATOM 697 O O . GLU A 1 85 ? -14.680 8.359 14.784 1.00 94.88 85 GLU A O 1
ATOM 702 N N . ASN A 1 86 ? -14.630 6.327 15.728 1.00 94.19 86 ASN A N 1
ATOM 703 C CA . ASN A 1 86 ? -13.290 6.012 15.230 1.00 94.19 86 ASN A CA 1
ATOM 704 C C . ASN A 1 86 ? -13.271 5.867 13.706 1.00 94.19 86 ASN A C 1
ATOM 706 O O . ASN A 1 86 ? -12.286 6.237 13.081 1.00 94.19 86 ASN A O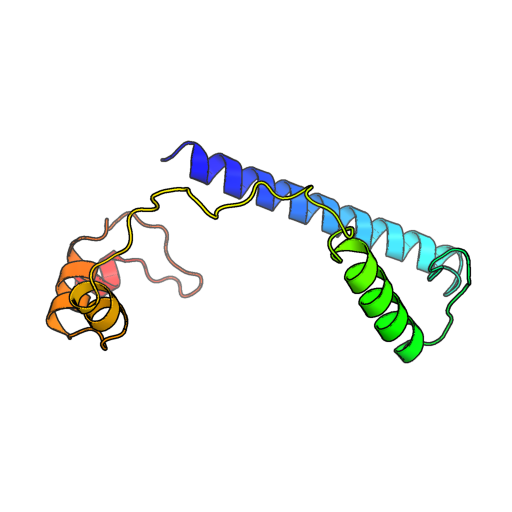 1
ATOM 710 N N . SER A 1 87 ? -14.343 5.340 13.110 1.00 93.75 87 SER A N 1
ATOM 711 C CA . SER A 1 87 ? -14.471 5.252 11.654 1.00 93.75 87 SER A CA 1
ATOM 712 C C . SER A 1 87 ? -14.493 6.637 11.017 1.00 93.75 87 SER A C 1
ATOM 714 O O . SER A 1 87 ? -13.768 6.867 10.059 1.00 93.75 87 SER A O 1
ATOM 716 N N . VAL A 1 88 ? -15.283 7.561 11.572 1.00 95.06 88 VAL A N 1
ATOM 717 C CA . VAL A 1 88 ? -15.370 8.941 11.077 1.00 95.06 88 VAL A CA 1
ATOM 718 C C . VAL A 1 88 ? -14.024 9.648 11.225 1.00 95.06 88 VAL A C 1
ATOM 720 O O . VAL A 1 88 ? -13.538 10.217 10.257 1.00 95.06 88 VAL A O 1
ATOM 723 N N . LYS A 1 89 ? -13.365 9.524 12.384 1.00 94.44 89 LYS A N 1
ATOM 724 C CA . LYS A 1 89 ? -12.030 10.103 12.618 1.00 94.44 89 LYS A CA 1
ATOM 725 C C . LYS A 1 89 ? -10.968 9.622 11.624 1.00 94.44 89 LYS A C 1
ATOM 727 O O . LYS A 1 89 ? -10.065 10.377 11.300 1.00 94.44 89 LYS A O 1
ATOM 732 N N . LEU A 1 90 ? -11.057 8.381 11.135 1.00 93.00 90 LEU A N 1
ATOM 733 C CA . LEU A 1 90 ? -10.126 7.862 10.122 1.00 93.00 90 LEU A CA 1
ATOM 734 C C . LEU A 1 90 ? -10.346 8.458 8.724 1.00 93.00 90 LEU A C 1
ATOM 736 O O . LEU A 1 90 ? -9.444 8.382 7.893 1.00 93.00 90 LEU A O 1
ATOM 740 N N . GLU A 1 91 ? -11.534 8.998 8.453 1.00 95.12 91 GLU A N 1
ATOM 741 C CA . GLU A 1 91 ? -11.882 9.644 7.181 1.00 95.12 91 GLU A CA 1
ATOM 742 C C . GLU A 1 91 ? -11.652 11.164 7.207 1.00 95.12 91 GLU A C 1
ATOM 744 O O . GLU A 1 91 ? -11.696 11.815 6.161 1.00 95.12 91 GLU A O 1
ATOM 749 N N . GLU A 1 92 ? -11.399 11.741 8.384 1.00 95.62 92 GLU A N 1
ATOM 750 C CA . GLU A 1 92 ? -11.072 13.155 8.535 1.00 95.62 92 GLU A CA 1
ATOM 751 C C . GLU A 1 92 ? -9.698 13.488 7.933 1.00 95.62 92 GLU A C 1
ATOM 753 O O . GLU A 1 92 ? -8.797 12.654 7.820 1.00 95.62 92 GLU A O 1
ATOM 758 N N . ALA A 1 93 ? -9.536 14.743 7.511 1.00 96.75 93 ALA A N 1
ATOM 759 C CA . ALA A 1 93 ? -8.257 15.220 7.009 1.00 96.75 93 ALA A CA 1
ATOM 760 C C . ALA A 1 93 ? -7.229 15.292 8.145 1.00 96.75 93 ALA A C 1
ATOM 762 O O . ALA A 1 93 ? -7.540 15.767 9.237 1.00 96.75 93 ALA A O 1
ATOM 763 N N . PHE A 1 94 ? -5.989 14.897 7.854 1.00 96.62 94 PHE A N 1
ATOM 764 C CA . PHE A 1 94 ? -4.897 15.006 8.815 1.00 96.62 94 PHE A CA 1
ATOM 765 C C . PHE A 1 94 ? -4.637 16.460 9.202 1.00 96.62 94 PHE A C 1
ATOM 767 O O . PHE A 1 94 ? -4.567 17.353 8.350 1.00 96.62 94 PHE A O 1
ATOM 774 N N . THR A 1 95 ? -4.427 16.682 10.491 1.00 96.00 95 THR A N 1
ATOM 775 C CA . THR A 1 95 ? -3.949 17.962 11.005 1.00 96.00 95 THR A CA 1
ATOM 776 C C . THR A 1 95 ? -2.445 18.104 10.779 1.00 96.00 95 THR A C 1
ATOM 778 O O . THR A 1 95 ? -1.704 17.122 10.732 1.00 96.00 95 THR A O 1
ATOM 781 N N . GLU A 1 96 ? -1.958 19.342 10.683 1.00 96.00 96 GLU A N 1
ATOM 782 C CA . GLU A 1 96 ? -0.519 19.617 10.558 1.00 96.00 96 GLU A CA 1
ATOM 783 C C . GLU A 1 96 ? 0.282 18.997 11.710 1.00 96.00 96 GLU A C 1
ATOM 785 O O . GLU A 1 96 ? 1.343 18.417 11.493 1.00 96.00 96 GLU A O 1
ATOM 790 N N . LYS A 1 97 ? -0.271 19.051 12.928 1.00 96.06 97 LYS A N 1
ATOM 791 C CA . LYS A 1 97 ? 0.336 18.451 14.115 1.00 96.06 97 LYS A CA 1
ATOM 792 C C . LYS A 1 97 ? 0.491 16.935 13.973 1.00 96.06 97 LYS A C 1
ATOM 794 O O . LYS A 1 97 ? 1.570 16.425 14.245 1.00 96.06 97 LYS A O 1
ATOM 799 N N . GLU A 1 98 ? -0.546 16.226 13.530 1.00 95.56 98 GLU A N 1
ATOM 800 C CA . GLU A 1 98 ? -0.471 14.773 13.315 1.00 95.56 98 GLU A CA 1
ATOM 801 C C . GLU A 1 98 ? 0.554 14.414 12.241 1.00 95.56 98 GLU A C 1
ATOM 803 O O . GLU A 1 98 ? 1.319 13.470 12.416 1.00 95.56 98 GLU A O 1
ATOM 808 N N . VAL A 1 99 ? 0.600 15.176 11.142 1.00 95.00 99 VAL A N 1
ATOM 809 C CA . VAL A 1 99 ? 1.596 14.968 10.082 1.00 95.00 99 VAL A CA 1
ATOM 810 C C . VAL A 1 99 ? 3.005 15.190 10.621 1.00 95.00 99 VAL A C 1
ATOM 812 O O . VAL A 1 99 ? 3.892 14.390 10.335 1.00 95.00 99 VAL A O 1
ATOM 815 N N . PHE A 1 100 ? 3.212 16.241 11.415 1.00 94.56 100 PHE A N 1
ATOM 816 C CA . PHE A 1 100 ? 4.499 16.552 12.026 1.00 94.56 100 PHE A CA 1
ATOM 817 C C . PHE A 1 100 ? 4.946 15.466 13.013 1.00 94.56 100 PHE A C 1
ATOM 819 O O . PHE A 1 100 ? 6.071 14.979 12.922 1.00 94.56 100 PHE A O 1
ATOM 826 N N . GLU A 1 101 ? 4.066 15.041 13.921 1.00 95.38 101 GLU A N 1
ATOM 827 C CA . GLU A 1 101 ? 4.351 13.975 14.890 1.00 95.38 101 GLU A CA 1
ATOM 828 C C . GLU A 1 101 ? 4.652 12.654 14.174 1.00 95.38 101 GLU A C 1
ATOM 830 O O . GLU A 1 101 ? 5.698 12.047 14.404 1.00 95.38 101 GLU A O 1
ATOM 835 N N . ALA A 1 102 ? 3.807 12.262 13.215 1.00 94.38 102 ALA A N 1
ATOM 836 C CA . ALA A 1 102 ? 4.035 11.073 12.405 1.00 94.38 102 ALA A CA 1
ATOM 837 C C . ALA A 1 102 ? 5.348 11.161 11.619 1.00 94.38 102 ALA A C 1
ATOM 839 O O . ALA A 1 102 ? 6.038 10.156 11.474 1.00 94.38 102 ALA A O 1
ATOM 840 N N . LEU A 1 103 ? 5.716 12.340 11.111 1.00 93.12 103 LEU A N 1
ATOM 841 C CA . LEU A 1 103 ? 6.981 12.539 10.415 1.00 93.12 103 LEU A CA 1
ATOM 842 C C . LEU A 1 103 ? 8.171 12.336 11.356 1.00 93.12 103 LEU A C 1
ATOM 844 O O . LEU A 1 103 ? 9.118 11.651 10.970 1.00 93.12 103 LEU A O 1
ATOM 848 N N . MET A 1 104 ? 8.116 12.886 12.570 1.00 92.50 104 MET A N 1
ATOM 849 C CA . MET A 1 104 ? 9.184 12.793 13.571 1.00 92.50 104 MET A CA 1
ATOM 850 C C . MET A 1 104 ? 9.337 11.389 14.172 1.00 92.50 104 MET A C 1
ATOM 852 O O . MET A 1 104 ? 10.460 10.969 14.450 1.00 92.50 104 MET A O 1
ATOM 856 N N . ASP A 1 105 ? 8.248 10.630 14.291 1.00 94.31 105 ASP A N 1
ATOM 857 C CA . ASP A 1 105 ? 8.259 9.255 14.815 1.00 94.31 105 ASP A CA 1
ATOM 858 C C . ASP A 1 105 ? 8.881 8.230 13.847 1.00 94.31 105 ASP A C 1
ATOM 860 O O . ASP A 1 105 ? 9.207 7.096 14.219 1.00 94.31 105 ASP A O 1
ATOM 864 N N . LEU A 1 106 ? 9.047 8.586 12.572 1.00 89.88 106 LEU A N 1
ATOM 865 C CA . LEU A 1 106 ? 9.598 7.683 11.567 1.00 89.88 106 LEU A CA 1
ATOM 866 C C . LEU A 1 106 ? 11.134 7.595 11.670 1.00 89.88 106 LEU A C 1
ATOM 868 O O . LEU A 1 106 ? 11.840 8.582 11.857 1.00 89.88 106 LEU A O 1
ATOM 872 N N . ASN A 1 107 ? 11.681 6.388 11.483 1.00 88.81 107 ASN A N 1
ATOM 873 C CA . ASN A 1 107 ? 13.127 6.171 11.591 1.00 88.81 107 ASN A CA 1
ATOM 874 C C . ASN A 1 107 ? 13.923 6.836 10.449 1.00 88.81 107 ASN A C 1
ATOM 876 O O . ASN A 1 107 ? 13.641 6.581 9.273 1.00 88.81 107 ASN A O 1
ATOM 880 N N . ARG A 1 108 ? 14.964 7.600 10.807 1.00 87.31 108 ARG A N 1
ATOM 881 C CA . ARG A 1 108 ? 15.829 8.370 9.889 1.00 87.31 108 ARG A CA 1
ATOM 882 C C . ARG A 1 108 ? 16.545 7.512 8.849 1.00 87.31 108 ARG A C 1
ATOM 884 O O . ARG A 1 108 ? 16.685 7.939 7.707 1.00 87.31 108 ARG A O 1
ATOM 891 N N . ASP A 1 109 ? 16.901 6.281 9.208 1.00 85.06 109 ASP A N 1
ATOM 892 C CA . ASP A 1 109 ? 17.687 5.362 8.367 1.00 85.06 109 ASP A CA 1
ATOM 893 C C . ASP A 1 109 ? 16.874 4.685 7.245 1.00 85.06 109 ASP A C 1
ATOM 895 O O . ASP A 1 109 ? 17.280 3.667 6.675 1.00 85.06 109 ASP A O 1
ATOM 899 N N . LYS A 1 110 ? 15.685 5.205 6.920 1.00 84.31 110 LYS A N 1
ATOM 900 C CA . LYS A 1 110 ? 14.926 4.734 5.760 1.00 84.31 110 LYS A CA 1
ATOM 901 C C . LYS A 1 110 ? 15.648 5.134 4.475 1.00 84.31 110 LYS A C 1
ATOM 903 O O . LYS A 1 110 ? 16.024 6.290 4.291 1.00 84.31 110 LYS A O 1
ATOM 908 N N . ALA A 1 111 ? 15.795 4.162 3.575 1.00 86.75 111 ALA A N 1
ATOM 909 C CA . ALA A 1 111 ? 16.358 4.386 2.250 1.00 86.75 111 ALA A CA 1
ATOM 910 C C . ALA A 1 111 ? 15.622 5.534 1.524 1.00 86.75 111 ALA A C 1
ATOM 912 O O . ALA A 1 111 ? 14.392 5.623 1.636 1.00 86.75 111 ALA A O 1
ATOM 913 N N . PRO A 1 112 ? 16.351 6.398 0.795 1.00 87.19 112 PRO A N 1
ATOM 914 C CA . PRO A 1 112 ? 15.763 7.517 0.071 1.00 87.19 112 PRO A CA 1
ATOM 915 C C . PRO A 1 112 ? 14.816 7.040 -1.034 1.00 87.19 112 PRO A C 1
ATOM 917 O O . PRO A 1 112 ? 14.937 5.926 -1.555 1.00 87.19 112 PRO A O 1
ATOM 920 N N . ARG A 1 113 ? 13.855 7.896 -1.393 1.00 83.25 113 ARG A N 1
ATOM 921 C CA . ARG A 1 113 ? 12.968 7.669 -2.542 1.00 83.25 113 ARG A CA 1
ATOM 922 C C . ARG A 1 113 ? 13.728 7.919 -3.860 1.00 83.25 113 ARG A C 1
ATOM 924 O O . ARG A 1 113 ? 14.868 8.380 -3.831 1.00 83.25 113 ARG A O 1
ATOM 931 N N . PRO A 1 114 ? 13.128 7.636 -5.036 1.00 90.81 114 PRO A N 1
ATOM 932 C CA . PRO A 1 114 ? 13.748 7.934 -6.335 1.00 90.81 114 PRO A CA 1
ATOM 933 C C . PRO A 1 114 ? 14.106 9.413 -6.559 1.00 90.81 114 PRO A C 1
ATOM 935 O O . PRO A 1 114 ? 14.870 9.720 -7.466 1.00 90.81 114 PRO A O 1
ATOM 938 N N . ASP A 1 115 ? 13.560 10.316 -5.741 1.00 89.31 115 ASP A N 1
ATOM 939 C CA . ASP A 1 115 ? 13.910 11.740 -5.695 1.00 89.31 115 ASP A CA 1
ATOM 940 C C . ASP A 1 115 ? 15.276 12.022 -5.033 1.00 89.31 115 ASP A C 1
ATOM 942 O O . ASP A 1 115 ? 15.786 13.134 -5.141 1.00 89.31 115 ASP A O 1
ATOM 946 N N . GLY A 1 116 ? 15.885 11.028 -4.380 1.00 90.12 116 GLY A N 1
ATOM 947 C CA . GLY A 1 116 ? 17.176 11.136 -3.705 1.00 90.12 116 GLY A CA 1
ATOM 948 C C . GLY A 1 116 ? 17.117 11.701 -2.283 1.00 90.12 116 GLY A C 1
ATOM 949 O O . GLY A 1 116 ? 18.153 11.734 -1.619 1.00 90.12 116 GLY A O 1
ATOM 950 N N . PHE A 1 117 ? 15.944 12.094 -1.777 1.00 86.94 117 PHE A N 1
ATOM 951 C CA . PHE A 1 117 ? 15.804 12.628 -0.423 1.00 86.94 117 PHE A CA 1
ATOM 952 C C . PHE A 1 117 ? 15.518 11.507 0.581 1.00 86.94 117 PHE A C 1
ATOM 954 O O . PHE A 1 117 ? 14.629 10.669 0.394 1.00 86.94 117 PHE A O 1
ATOM 961 N N . SER A 1 118 ? 16.290 11.479 1.669 1.00 88.94 118 SER A N 1
ATOM 962 C CA . SER A 1 118 ? 16.034 10.595 2.807 1.00 88.94 118 SER A CA 1
ATOM 963 C C . SER A 1 118 ? 14.998 11.213 3.744 1.00 88.94 118 SER A C 1
ATOM 965 O O . SER A 1 118 ? 14.697 12.403 3.676 1.00 88.94 118 SER A O 1
ATOM 967 N N . LEU A 1 119 ? 14.455 10.411 4.659 1.00 89.69 119 LEU A N 1
ATOM 968 C CA . LEU A 1 119 ? 13.539 10.927 5.674 1.00 89.69 119 LEU A CA 1
ATOM 969 C C . LEU A 1 119 ? 14.204 11.982 6.580 1.00 89.69 119 LEU A C 1
ATOM 971 O O . LEU A 1 119 ? 13.538 12.926 6.991 1.00 89.69 119 LEU A O 1
ATOM 975 N N . ALA A 1 120 ? 15.510 11.849 6.844 1.00 89.50 120 ALA A N 1
ATOM 976 C CA . ALA A 1 120 ? 16.266 12.802 7.656 1.00 89.50 120 ALA A CA 1
ATOM 977 C C . ALA A 1 120 ? 16.190 14.234 7.099 1.00 89.50 120 ALA A C 1
ATOM 979 O O . ALA A 1 120 ? 16.013 15.166 7.871 1.00 89.50 120 ALA A O 1
ATOM 980 N N . PHE A 1 121 ? 16.213 14.400 5.769 1.00 89.00 121 PHE A N 1
ATOM 981 C CA . PHE A 1 121 ? 16.047 15.710 5.131 1.00 89.00 121 PHE A CA 1
ATOM 982 C C . PHE A 1 121 ? 14.746 16.404 5.560 1.00 89.00 121 PHE A C 1
ATOM 984 O O . PHE A 1 121 ? 14.758 17.583 5.889 1.00 89.00 121 PHE A O 1
ATOM 991 N N . TRP A 1 122 ? 13.637 15.662 5.601 1.00 88.06 122 TRP A N 1
ATOM 992 C CA . TRP A 1 122 ? 12.322 16.202 5.951 1.00 88.06 122 TRP A CA 1
ATOM 993 C C . TRP A 1 122 ? 12.152 16.473 7.448 1.00 88.06 122 TRP A C 1
ATOM 995 O O . TRP A 1 122 ? 11.349 17.319 7.811 1.00 88.06 122 TRP A O 1
ATOM 1005 N N . GLN A 1 123 ? 12.884 15.763 8.310 1.00 90.94 123 GLN A N 1
ATOM 1006 C CA . GLN A 1 123 ? 12.854 15.979 9.762 1.00 90.94 123 GLN A CA 1
ATOM 1007 C C . GLN A 1 123 ? 13.761 17.126 10.225 1.00 90.94 123 GLN A C 1
ATOM 1009 O O . GLN A 1 123 ? 13.600 17.610 11.342 1.00 90.94 123 GLN A O 1
ATOM 1014 N N . ASP A 1 124 ? 14.738 17.512 9.404 1.00 87.81 124 ASP A N 1
ATOM 1015 C CA . ASP A 1 124 ? 15.704 18.568 9.719 1.00 87.81 124 ASP A CA 1
ATOM 1016 C C . ASP A 1 124 ? 15.309 19.939 9.118 1.00 87.81 124 ASP A C 1
ATOM 1018 O O . ASP A 1 124 ? 16.015 20.923 9.344 1.00 87.81 124 ASP A O 1
ATOM 1022 N N . CYS A 1 125 ? 14.204 20.001 8.359 1.00 75.31 125 CYS A N 1
ATOM 1023 C CA . CYS A 1 125 ? 13.593 21.228 7.828 1.00 75.31 125 CYS A CA 1
ATOM 1024 C C . CYS A 1 125 ? 12.573 21.813 8.812 1.00 75.31 125 CYS A C 1
ATOM 1026 O O . CYS A 1 125 ? 12.517 23.061 8.901 1.00 75.31 125 CYS A O 1
#

Secondary structure (DSSP, 8-state):
--HHHHHHHHHHHHHHHHHHHHHHHHHHHHHHH-S---EETTEE--SHHHHHHHHHHHHHHHHSPPSSTTSPP-TT----PPPHHHHHHHHSPPPHHHHHHHHHHS-TTPPPPTTS--HHHHH--

Foldseek 3Di:
DDPVVVVVVVVVVVVVVVVVVVVVVVVVVCVVPPQFPLAQPNDTDRDDVVSVVSVVVVVCVVPDDPPDPPDPDCPPPPDDDDDPVVVVVVVDDDDPVNVLVVLLPDDQPDDDDPVRDTSVVVNVD

Sequence (125 aa):
MDARRLAVEEFSYWAILEENSWRQKFRAVSLKEGDKNTRINGELVIKEPKIAIKIVHYFKLLLSEPMGEWRPSINGLLLKSLSIENSVKLEEAFTEKEVFEALMDLNRDKAPRPDGFSLAFWQDC